Protein AF-A0A970M5T3-F1 (afdb_monomer_lite)

Radius of gyration: 13.05 Å; chains: 1; bounding box: 29×38×26 Å

Structure (mmCIF, N/CA/C/O backbone):
data_AF-A0A970M5T3-F1
#
_entry.id   AF-A0A970M5T3-F1
#
loop_
_atom_site.group_PDB
_atom_site.id
_atom_site.type_symbol
_atom_site.label_atom_id
_atom_site.label_alt_id
_atom_site.label_comp_id
_atom_site.label_asym_id
_atom_site.label_entity_id
_atom_site.label_seq_id
_atom_site.pdbx_PDB_ins_code
_atom_site.Cartn_x
_atom_site.Cartn_y
_atom_site.Cartn_z
_atom_site.occupancy
_atom_site.B_iso_or_equiv
_atom_site.auth_seq_id
_atom_site.auth_comp_id
_atom_site.auth_asym_id
_atom_site.auth_atom_id
_atom_site.pdbx_PDB_model_num
ATOM 1 N N . MET A 1 1 ? 3.762 -29.144 6.634 1.00 50.75 1 MET A N 1
ATOM 2 C CA . MET A 1 1 ? 5.107 -28.550 6.491 1.00 50.75 1 MET A CA 1
ATOM 3 C C . MET A 1 1 ? 5.266 -28.188 5.029 1.00 50.75 1 MET A C 1
ATOM 5 O O . MET A 1 1 ? 5.793 -28.980 4.262 1.00 50.75 1 MET A O 1
ATOM 9 N N . SER A 1 2 ? 4.704 -27.053 4.641 1.00 44.88 2 SER A N 1
ATOM 10 C CA . SER A 1 2 ? 4.741 -26.547 3.275 1.00 44.88 2 SER A CA 1
ATOM 11 C C . SER A 1 2 ? 4.759 -25.041 3.424 1.00 44.88 2 SER A C 1
ATOM 13 O O . SER A 1 2 ? 3.738 -24.476 3.774 1.00 44.88 2 SER A O 1
ATOM 15 N N . ASP A 1 3 ? 5.946 -24.457 3.366 1.00 46.25 3 ASP A N 1
ATOM 16 C CA . ASP A 1 3 ? 6.176 -23.317 2.492 1.00 46.25 3 ASP A CA 1
ATOM 17 C C . ASP A 1 3 ? 7.687 -23.142 2.364 1.00 46.25 3 ASP A C 1
ATOM 19 O O . ASP A 1 3 ? 8.424 -23.006 3.343 1.00 46.25 3 ASP A O 1
ATOM 23 N N . THR A 1 4 ? 8.161 -23.337 1.144 1.00 40.00 4 THR A N 1
ATOM 24 C CA . THR A 1 4 ? 9.571 -23.243 0.791 1.00 40.00 4 THR A CA 1
ATOM 25 C C . THR A 1 4 ? 9.945 -21.761 0.786 1.00 40.00 4 THR A C 1
ATOM 27 O O . THR A 1 4 ? 9.214 -20.976 0.191 1.00 40.00 4 THR A O 1
ATOM 30 N N . PRO A 1 5 ? 11.077 -21.344 1.380 1.00 52.59 5 PRO A N 1
ATOM 31 C CA . PRO A 1 5 ? 11.541 -19.971 1.252 1.00 52.59 5 PRO A CA 1
ATOM 32 C C . PRO A 1 5 ? 11.935 -19.707 -0.208 1.00 52.59 5 PRO A C 1
ATOM 34 O O . PRO A 1 5 ? 12.973 -20.171 -0.684 1.00 52.59 5 PRO A O 1
ATOM 37 N N . THR A 1 6 ? 11.067 -18.994 -0.925 1.00 42.22 6 THR A N 1
ATOM 38 C CA . THR A 1 6 ? 11.290 -18.497 -2.285 1.00 42.22 6 THR A CA 1
ATOM 39 C C . THR A 1 6 ? 12.498 -17.562 -2.285 1.00 42.22 6 THR A C 1
ATOM 41 O O . THR A 1 6 ? 12.499 -16.517 -1.638 1.00 42.22 6 THR A O 1
ATOM 44 N N . ALA A 1 7 ? 13.561 -17.967 -2.980 1.00 44.53 7 ALA A N 1
ATOM 45 C CA . ALA A 1 7 ? 14.743 -17.141 -3.195 1.00 44.53 7 ALA A CA 1
ATOM 46 C C . ALA A 1 7 ? 14.388 -15.893 -4.034 1.00 44.53 7 ALA A C 1
ATOM 48 O O . ALA A 1 7 ? 13.583 -16.001 -4.964 1.00 44.53 7 ALA A O 1
ATOM 49 N N . PRO A 1 8 ? 14.995 -14.722 -3.760 1.00 48.66 8 PRO A N 1
ATOM 50 C CA . PRO A 1 8 ? 14.695 -13.499 -4.494 1.00 48.66 8 PRO A CA 1
ATOM 51 C C . PRO A 1 8 ? 15.231 -13.610 -5.927 1.00 48.66 8 PRO A C 1
ATOM 53 O O . PRO A 1 8 ? 16.436 -13.736 -6.156 1.00 48.66 8 PRO A O 1
ATOM 56 N N . THR A 1 9 ? 14.317 -13.596 -6.896 1.00 47.31 9 THR A N 1
ATOM 57 C CA . THR A 1 9 ? 14.629 -13.602 -8.331 1.00 47.31 9 THR A CA 1
ATOM 58 C C . THR A 1 9 ? 14.854 -12.157 -8.800 1.00 47.31 9 THR A C 1
ATOM 60 O O . THR A 1 9 ? 14.083 -11.279 -8.419 1.00 47.31 9 THR A O 1
ATOM 63 N N . PRO A 1 10 ? 15.896 -11.865 -9.604 1.00 51.62 10 PRO A N 1
ATOM 64 C CA . PRO A 1 10 ? 16.188 -10.509 -10.069 1.00 51.62 10 PRO A CA 1
ATOM 65 C C . PRO A 1 10 ? 15.085 -9.966 -10.994 1.00 51.62 10 PRO A C 1
ATOM 67 O O . PRO A 1 10 ? 14.718 -10.604 -11.978 1.00 51.62 10 PRO A O 1
ATOM 70 N N . PHE A 1 11 ? 14.619 -8.749 -10.695 1.00 56.53 11 PHE A N 1
ATOM 71 C CA . PHE A 1 11 ? 13.488 -7.996 -11.273 1.00 56.53 11 PHE A CA 1
ATOM 72 C C . PHE A 1 11 ? 13.532 -7.687 -12.793 1.00 56.53 11 PHE A C 1
ATOM 74 O O . PHE A 1 11 ? 12.801 -6.826 -13.274 1.00 56.53 11 PHE A O 1
ATOM 81 N N . ALA A 1 12 ? 14.375 -8.357 -13.586 1.00 52.66 12 ALA A N 1
ATOM 82 C CA . ALA A 1 12 ? 14.596 -8.040 -15.003 1.00 52.66 12 ALA A CA 1
ATOM 83 C C . ALA A 1 12 ? 13.505 -8.567 -15.965 1.00 52.66 12 ALA A C 1
ATOM 85 O O . ALA A 1 12 ? 13.468 -8.163 -17.125 1.00 52.66 12 ALA A O 1
ATOM 86 N N . ALA A 1 13 ? 12.613 -9.442 -15.496 1.00 53.06 13 ALA A N 1
ATOM 87 C CA . ALA A 1 13 ? 11.450 -9.942 -16.231 1.00 53.06 13 ALA A CA 1
ATOM 88 C C . ALA A 1 13 ? 10.262 -10.000 -15.263 1.00 53.06 13 ALA A C 1
ATOM 90 O O . ALA A 1 13 ? 9.892 -11.073 -14.805 1.00 53.06 13 ALA A O 1
ATOM 91 N N . ALA A 1 14 ? 9.766 -8.839 -14.827 1.00 54.84 14 ALA A N 1
ATOM 92 C CA . ALA A 1 14 ? 8.776 -8.751 -13.758 1.00 54.84 14 ALA A CA 1
ATOM 93 C C . ALA A 1 14 ? 7.436 -9.382 -14.177 1.00 54.84 14 ALA A C 1
ATOM 95 O O . ALA A 1 14 ? 6.548 -8.718 -14.709 1.00 54.84 14 ALA A O 1
ATOM 96 N N . ASP A 1 15 ? 7.305 -10.684 -13.937 1.00 69.62 15 ASP A N 1
ATOM 97 C CA . ASP A 1 15 ? 6.041 -11.395 -14.020 1.00 69.62 15 ASP A CA 1
ATOM 98 C C . ASP A 1 15 ? 5.050 -10.782 -13.023 1.00 69.62 15 ASP A C 1
ATOM 100 O O . ASP A 1 15 ? 5.423 -10.346 -11.927 1.00 69.62 15 ASP A O 1
ATOM 104 N N . ARG A 1 16 ? 3.767 -10.752 -13.399 1.00 70.88 16 ARG A N 1
ATOM 105 C CA . ARG A 1 16 ? 2.679 -10.167 -12.593 1.00 70.88 16 ARG A CA 1
ATOM 106 C C . ARG A 1 16 ? 2.644 -10.709 -11.160 1.00 70.88 16 ARG A C 1
ATOM 108 O O . ARG A 1 16 ? 2.211 -10.001 -10.259 1.00 70.88 16 ARG A O 1
ATOM 115 N N . GLU A 1 17 ? 3.089 -11.943 -10.947 1.00 75.19 17 GLU A N 1
ATOM 116 C CA . GLU A 1 17 ? 3.177 -12.566 -9.622 1.00 75.19 17 GLU A CA 1
ATOM 117 C C . GLU A 1 17 ? 4.259 -11.922 -8.741 1.00 75.19 17 GLU A C 1
ATOM 119 O O . GLU A 1 17 ? 4.009 -11.676 -7.565 1.00 75.19 17 GLU A O 1
ATOM 124 N N . THR A 1 18 ? 5.416 -11.564 -9.306 1.00 74.75 18 THR A N 1
ATOM 125 C CA . THR A 1 18 ? 6.517 -10.888 -8.591 1.00 74.75 18 THR A CA 1
ATOM 126 C C . THR A 1 18 ? 6.122 -9.463 -8.200 1.00 74.75 18 THR A C 1
ATOM 128 O O . THR A 1 1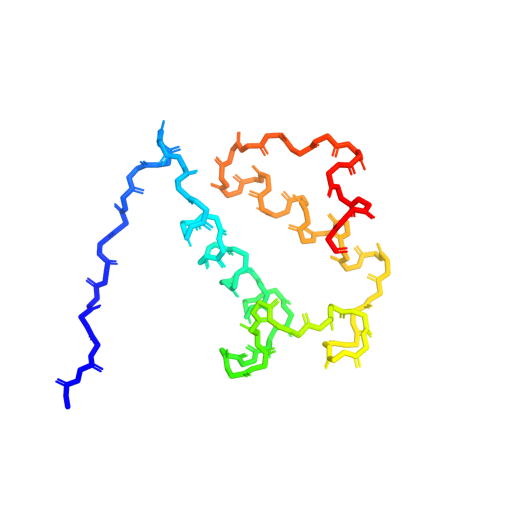8 ? 6.176 -9.109 -7.027 1.00 74.75 18 THR A O 1
ATOM 131 N N . ILE A 1 19 ? 5.627 -8.707 -9.191 1.00 77.19 19 ILE A N 1
ATOM 132 C CA . ILE A 1 19 ? 4.480 -7.792 -9.080 1.00 77.19 19 ILE A CA 1
ATOM 133 C C . ILE A 1 19 ? 3.769 -7.750 -7.721 1.00 77.19 19 ILE A C 1
ATOM 135 O O . ILE A 1 19 ? 4.032 -6.972 -6.804 1.00 77.19 19 ILE A O 1
ATOM 139 N N . LEU A 1 20 ? 2.820 -8.673 -7.647 1.00 79.50 20 LEU A N 1
ATOM 140 C CA . LEU A 1 20 ? 1.867 -8.832 -6.572 1.00 79.50 20 LEU A CA 1
ATOM 141 C C . LEU A 1 20 ? 2.521 -9.189 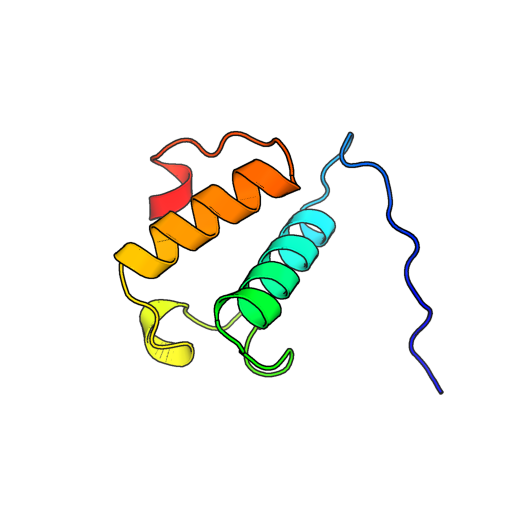-5.233 1.00 79.50 20 LEU A C 1
ATOM 143 O O . LEU A 1 20 ? 2.004 -8.794 -4.192 1.00 79.50 20 LEU A O 1
ATOM 147 N N . ALA A 1 21 ? 3.613 -9.956 -5.246 1.00 82.75 21 ALA A N 1
ATOM 148 C CA . ALA A 1 21 ? 4.333 -10.350 -4.038 1.00 82.75 21 ALA A CA 1
ATOM 149 C C . ALA A 1 21 ? 5.023 -9.148 -3.374 1.00 82.75 21 ALA A C 1
ATOM 151 O O . ALA A 1 21 ? 4.946 -8.994 -2.155 1.00 82.75 21 ALA A O 1
ATOM 152 N N . GLU A 1 22 ? 5.631 -8.259 -4.164 1.00 83.00 22 GLU A N 1
ATOM 153 C CA . GLU A 1 22 ? 6.215 -7.014 -3.650 1.00 83.00 22 GLU A CA 1
ATOM 154 C C . GLU A 1 22 ? 5.139 -6.063 -3.119 1.00 83.00 22 GLU A C 1
ATOM 156 O O . GLU A 1 22 ? 5.280 -5.535 -2.017 1.00 83.00 22 GLU A O 1
ATOM 161 N N . VAL A 1 23 ? 4.028 -5.896 -3.850 1.00 82.69 23 VAL A N 1
ATOM 162 C CA . VAL A 1 23 ? 2.874 -5.105 -3.380 1.00 82.69 23 VAL A CA 1
ATOM 163 C C . VAL A 1 23 ? 2.358 -5.642 -2.045 1.00 82.69 23 VAL A C 1
ATOM 165 O O . VAL A 1 23 ? 2.159 -4.869 -1.110 1.00 82.69 23 VAL A O 1
ATOM 168 N N . GLN A 1 24 ? 2.198 -6.964 -1.928 1.00 85.38 24 GLN A N 1
ATOM 169 C CA . GLN A 1 24 ? 1.777 -7.607 -0.683 1.00 85.38 24 GLN A CA 1
ATOM 170 C C . GLN A 1 24 ? 2.745 -7.328 0.462 1.00 85.38 24 GLN A C 1
ATOM 172 O O . GLN A 1 24 ? 2.313 -6.930 1.542 1.00 85.38 24 GLN A O 1
ATOM 177 N N . GLN A 1 25 ? 4.051 -7.477 0.233 1.00 86.00 25 GLN A N 1
ATOM 178 C CA . GLN A 1 25 ? 5.043 -7.180 1.262 1.00 86.00 25 GLN A CA 1
ATOM 179 C C . GLN A 1 25 ? 4.998 -5.727 1.725 1.00 86.00 25 GLN A C 1
ATOM 181 O O . GLN A 1 25 ? 5.112 -5.477 2.924 1.00 86.00 25 GLN A O 1
ATOM 186 N N . ILE A 1 26 ? 4.847 -4.777 0.803 1.00 86.19 26 ILE A N 1
ATOM 187 C CA . ILE A 1 26 ? 4.724 -3.357 1.142 1.00 86.19 26 ILE A CA 1
ATOM 188 C C . ILE A 1 26 ? 3.466 -3.135 1.978 1.00 86.19 26 ILE A C 1
ATOM 190 O O . ILE A 1 26 ? 3.537 -2.498 3.022 1.00 86.19 26 ILE A O 1
ATOM 194 N N . LEU A 1 27 ? 2.335 -3.713 1.576 1.00 85.31 27 LEU A N 1
ATOM 195 C CA . LEU A 1 27 ? 1.082 -3.619 2.321 1.00 85.31 27 LEU A CA 1
ATOM 196 C C . LEU A 1 27 ? 1.214 -4.159 3.755 1.00 85.31 27 LEU A C 1
ATOM 198 O O . LEU A 1 27 ? 0.808 -3.507 4.713 1.00 85.31 27 LEU A O 1
ATOM 202 N N . ILE A 1 28 ? 1.876 -5.300 3.926 1.00 87.19 28 ILE A N 1
ATOM 203 C CA . ILE A 1 28 ? 2.113 -5.915 5.238 1.00 87.19 28 ILE A CA 1
ATOM 204 C C . ILE A 1 28 ? 3.090 -5.091 6.085 1.00 87.19 28 ILE A C 1
ATOM 206 O O . ILE A 1 28 ? 2.872 -4.903 7.277 1.00 87.19 28 ILE A O 1
ATOM 210 N N . GLN A 1 29 ? 4.185 -4.599 5.501 1.00 86.75 29 GLN A N 1
ATOM 211 C CA . GLN A 1 29 ? 5.238 -3.912 6.257 1.00 86.75 29 GLN A CA 1
ATOM 212 C C . GLN A 1 29 ? 4.909 -2.446 6.547 1.00 86.75 29 GLN A C 1
ATOM 214 O O . GLN A 1 29 ? 5.139 -1.983 7.664 1.00 86.75 29 GLN A O 1
ATOM 219 N N . THR A 1 30 ? 4.380 -1.726 5.560 1.00 84.56 30 THR A N 1
ATOM 220 C CA . THR A 1 30 ? 4.077 -0.294 5.651 1.00 84.56 30 THR A CA 1
ATOM 221 C C . THR A 1 30 ? 2.768 -0.058 6.394 1.00 84.56 30 THR A C 1
ATOM 223 O O . THR A 1 30 ? 2.722 0.788 7.283 1.00 84.56 30 THR A O 1
ATOM 226 N N . PHE A 1 31 ? 1.733 -0.851 6.098 1.00 84.12 31 PHE A N 1
ATOM 227 C CA . PHE A 1 31 ? 0.395 -0.682 6.679 1.00 84.12 31 PHE A CA 1
ATOM 228 C C . PHE A 1 31 ? 0.084 -1.682 7.802 1.00 84.12 31 PHE A C 1
ATOM 230 O O . PHE A 1 31 ? -1.010 -1.656 8.357 1.00 84.12 31 PHE A O 1
ATOM 237 N N . GLN A 1 32 ? 1.043 -2.541 8.179 1.00 86.12 32 GLN A N 1
ATOM 238 C CA . GLN A 1 32 ? 0.899 -3.527 9.268 1.00 86.12 32 GLN A CA 1
ATOM 239 C C . GLN A 1 32 ? -0.302 -4.466 9.079 1.00 86.12 32 GLN A C 1
ATOM 241 O O . GLN A 1 32 ? -0.914 -4.925 10.044 1.00 86.12 32 GLN A O 1
ATOM 246 N N . LEU A 1 33 ? -0.620 -4.758 7.820 1.00 85.81 33 LEU A N 1
ATOM 247 C CA . LEU A 1 33 ? -1.702 -5.652 7.433 1.00 85.81 33 LEU A CA 1
ATOM 248 C C . LEU A 1 33 ? -1.262 -7.116 7.519 1.00 85.81 33 LEU A C 1
ATOM 250 O O . LEU A 1 33 ? -0.077 -7.436 7.426 1.00 85.81 33 LEU A O 1
ATOM 254 N N . SER A 1 34 ? -2.220 -8.028 7.668 1.00 84.50 34 SER A N 1
ATOM 255 C CA . SER A 1 34 ? -1.936 -9.465 7.635 1.00 84.50 34 SER A CA 1
ATOM 256 C C . SER A 1 34 ? -1.913 -9.973 6.195 1.00 84.50 34 SER A C 1
ATOM 258 O O . SER A 1 34 ? -2.713 -9.527 5.380 1.00 84.50 34 SER A O 1
ATOM 260 N N . GLU A 1 35 ? -1.109 -10.995 5.883 1.00 81.38 35 GLU A N 1
ATOM 261 C CA . GLU A 1 35 ? -1.172 -11.683 4.573 1.00 81.38 35 GLU A CA 1
ATOM 262 C C . GLU A 1 35 ? -2.593 -12.141 4.208 1.00 81.38 35 GLU A C 1
ATOM 264 O O . GLU A 1 35 ? -2.979 -12.113 3.046 1.00 81.38 35 GLU A O 1
ATOM 269 N N . ALA A 1 36 ? -3.397 -12.525 5.206 1.00 82.06 36 ALA A N 1
ATOM 270 C CA . ALA A 1 36 ? -4.789 -12.925 5.002 1.00 82.06 36 ALA A CA 1
ATOM 271 C C . ALA A 1 36 ? -5.708 -11.767 4.566 1.00 82.06 36 ALA A C 1
ATOM 273 O O . ALA A 1 36 ? -6.733 -12.013 3.929 1.00 82.06 36 ALA A O 1
ATOM 274 N N . ASP A 1 37 ? -5.351 -10.530 4.912 1.00 82.31 37 ASP A N 1
ATOM 275 C CA . ASP A 1 37 ? -6.103 -9.327 4.553 1.00 82.31 37 ASP A CA 1
ATOM 276 C C . ASP A 1 37 ? -5.645 -8.782 3.193 1.00 82.31 37 ASP A C 1
ATOM 278 O O . ASP A 1 37 ? -6.442 -8.214 2.446 1.00 82.31 37 ASP A O 1
ATOM 282 N N . VAL A 1 38 ? -4.382 -9.013 2.825 1.00 82.56 38 VAL A N 1
ATOM 283 C CA . VAL A 1 38 ? -3.793 -8.542 1.570 1.00 82.56 38 VAL A CA 1
ATOM 284 C C . VAL A 1 38 ? -3.977 -9.566 0.447 1.00 82.56 38 VAL A C 1
ATOM 286 O O . VAL A 1 38 ? -3.036 -10.216 -0.002 1.00 82.56 38 VAL A O 1
ATOM 289 N N . ALA A 1 39 ? -5.212 -9.699 -0.037 1.00 79.56 39 ALA A N 1
ATOM 290 C CA . ALA A 1 39 ? -5.534 -10.542 -1.189 1.00 79.56 39 ALA A CA 1
ATOM 291 C C . ALA A 1 39 ? -5.782 -9.703 -2.460 1.00 79.56 39 ALA A C 1
ATOM 293 O O . ALA A 1 39 ? -6.339 -8.613 -2.371 1.00 79.56 39 ALA A O 1
ATOM 294 N N . PRO A 1 40 ? -5.474 -10.215 -3.669 1.00 71.69 40 PRO A N 1
ATOM 295 C CA . PRO A 1 40 ? -5.770 -9.517 -4.930 1.00 71.69 40 PRO A CA 1
ATOM 296 C C . PRO A 1 40 ? -7.266 -9.264 -5.170 1.00 71.69 40 PRO A C 1
ATOM 298 O O . PRO A 1 40 ? -7.632 -8.495 -6.052 1.00 71.69 40 PRO A O 1
ATOM 301 N N . GLU A 1 41 ? -8.128 -9.949 -4.423 1.00 78.69 41 GLU A N 1
ATOM 302 C CA . GLU A 1 41 ? -9.584 -9.806 -4.471 1.00 78.69 41 GLU A CA 1
ATOM 303 C C . GLU A 1 41 ? -10.094 -8.690 -3.546 1.00 78.69 41 GLU A C 1
ATOM 305 O O . GLU A 1 41 ? -11.265 -8.317 -3.617 1.00 78.69 41 GLU A O 1
ATOM 310 N N . LYS A 1 42 ? -9.233 -8.184 -2.655 1.00 81.44 42 LYS A N 1
ATOM 311 C CA . LYS A 1 42 ? -9.563 -7.193 -1.634 1.00 81.44 42 LYS A CA 1
ATOM 312 C C . LYS A 1 42 ? -9.381 -5.788 -2.178 1.00 81.44 42 LYS A C 1
ATOM 314 O O . LYS A 1 42 ? -8.405 -5.489 -2.861 1.00 81.44 42 LYS A O 1
ATOM 319 N N . ASN A 1 43 ? -10.327 -4.916 -1.860 1.00 82.19 43 ASN A N 1
ATOM 320 C CA . ASN A 1 43 ? -10.264 -3.525 -2.266 1.00 82.19 43 ASN A CA 1
ATOM 321 C C . ASN A 1 43 ? -9.451 -2.708 -1.253 1.00 82.19 43 ASN A C 1
ATOM 323 O O . ASN A 1 43 ? -9.756 -2.707 -0.060 1.00 82.19 43 ASN A O 1
ATOM 327 N N . LEU A 1 44 ? -8.454 -1.969 -1.743 1.00 82.81 44 LEU A N 1
ATOM 328 C CA . LEU A 1 44 ? -7.571 -1.146 -0.913 1.00 82.81 44 LEU A CA 1
ATOM 329 C C . LEU A 1 44 ? -8.350 -0.129 -0.058 1.00 82.81 44 LEU A C 1
ATOM 331 O O . LEU A 1 44 ? -8.047 0.051 1.114 1.00 82.81 44 LEU A O 1
ATOM 335 N N . TYR A 1 45 ? -9.400 0.475 -0.610 1.00 82.94 45 TYR A N 1
ATOM 336 C CA . TYR A 1 45 ? -10.167 1.517 0.071 1.00 82.94 45 TYR A CA 1
ATOM 337 C C . TYR A 1 45 ? -11.208 0.959 1.043 1.00 82.94 45 TYR A C 1
ATOM 339 O O . TYR A 1 45 ? -11.385 1.494 2.130 1.00 82.94 45 TYR A O 1
ATOM 347 N N . THR A 1 46 ? -11.940 -0.091 0.659 1.00 83.75 46 THR A N 1
ATOM 348 C CA . THR A 1 46 ? -13.072 -0.579 1.468 1.00 83.75 46 THR A CA 1
ATOM 349 C C . THR A 1 46 ? -12.735 -1.748 2.381 1.00 83.75 46 THR A C 1
ATOM 351 O O . THR A 1 4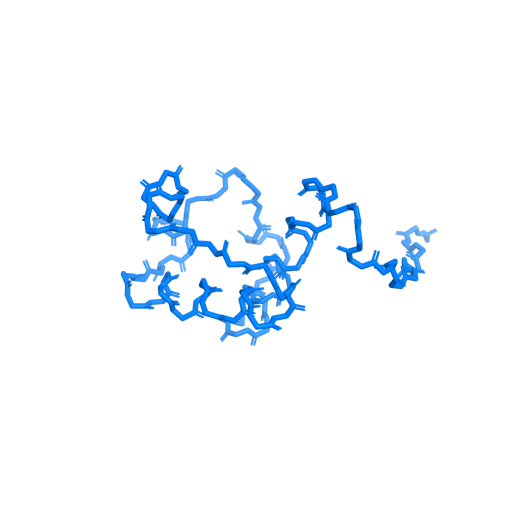6 ? -13.370 -1.881 3.423 1.00 83.75 46 THR A O 1
ATOM 354 N N . ASP A 1 47 ? -11.802 -2.622 1.996 1.00 85.75 47 ASP A N 1
ATOM 355 C CA . ASP A 1 47 ? -11.403 -3.762 2.830 1.00 85.75 47 ASP A CA 1
ATOM 356 C C . ASP A 1 47 ? -10.196 -3.436 3.713 1.00 85.75 47 ASP A C 1
ATOM 358 O O . ASP A 1 47 ? -10.148 -3.889 4.854 1.00 85.75 47 ASP A O 1
ATOM 362 N N . LEU A 1 48 ? -9.228 -2.683 3.181 1.00 85.25 48 LEU A N 1
ATOM 363 C CA . LEU A 1 48 ? -7.995 -2.333 3.895 1.00 85.25 48 LEU A CA 1
ATOM 364 C C . LEU A 1 48 ? -8.047 -0.947 4.558 1.00 85.25 48 LEU A C 1
ATOM 366 O O . LEU A 1 48 ? -7.085 -0.573 5.219 1.00 85.25 48 LEU A O 1
ATOM 370 N N . ASP A 1 49 ? -9.162 -0.221 4.404 1.00 86.44 49 ASP A N 1
ATOM 371 C CA . ASP A 1 49 ? -9.393 1.126 4.958 1.00 86.44 49 ASP A CA 1
ATOM 372 C C . ASP A 1 49 ? -8.282 2.131 4.595 1.00 86.44 49 ASP A C 1
ATOM 374 O O . ASP A 1 49 ? -7.964 3.033 5.367 1.00 86.44 49 ASP A O 1
ATOM 378 N N . LEU A 1 50 ? -7.669 1.955 3.417 1.00 86.94 50 LEU A N 1
ATOM 379 C CA . LEU A 1 50 ? -6.626 2.844 2.914 1.00 86.94 50 LEU A CA 1
ATOM 380 C C . LEU A 1 50 ? -7.247 4.071 2.263 1.00 86.94 50 LEU A C 1
ATOM 382 O O . LEU A 1 50 ? -8.260 3.982 1.565 1.00 86.94 50 LEU A O 1
ATOM 386 N N . ASP A 1 51 ? -6.611 5.222 2.441 1.00 87.88 51 ASP A N 1
ATOM 387 C CA . ASP A 1 51 ? -7.036 6.457 1.802 1.00 87.88 51 ASP A CA 1
ATOM 388 C C . ASP A 1 51 ? -6.263 6.752 0.497 1.00 87.88 51 ASP A C 1
ATOM 390 O O . ASP A 1 51 ? -5.446 5.977 -0.009 1.00 87.88 51 ASP A O 1
ATOM 394 N N . SER A 1 52 ? -6.569 7.888 -0.134 1.00 84.50 52 SER A N 1
ATOM 395 C CA . SER A 1 52 ? -5.885 8.303 -1.364 1.00 84.50 52 SER A CA 1
ATOM 396 C C . SER A 1 52 ? -4.416 8.696 -1.160 1.00 84.50 52 SER A C 1
ATOM 398 O O . SER A 1 52 ? -3.674 8.722 -2.138 1.00 84.50 52 SER A O 1
ATOM 400 N N . LEU A 1 53 ? -4.006 9.054 0.061 1.00 86.69 53 LEU A N 1
ATOM 401 C CA . LEU A 1 53 ? -2.610 9.349 0.396 1.00 86.69 53 LEU A CA 1
ATOM 402 C C . LEU A 1 53 ? -1.828 8.042 0.528 1.00 86.69 53 LEU A C 1
ATOM 404 O O . LEU A 1 53 ? -0.759 7.917 -0.066 1.00 86.69 53 LEU A O 1
ATOM 408 N N . ASP A 1 54 ? -2.424 7.048 1.182 1.00 86.12 54 ASP A N 1
ATOM 409 C CA . ASP A 1 54 ? -1.859 5.711 1.342 1.00 86.12 54 ASP A CA 1
ATOM 410 C C . ASP A 1 54 ? -1.560 5.056 -0.013 1.00 86.12 54 ASP A C 1
ATOM 412 O O . ASP A 1 54 ? -0.489 4.485 -0.219 1.00 86.12 54 ASP A O 1
ATOM 416 N N . ALA A 1 55 ? -2.465 5.191 -0.989 1.00 81.88 55 ALA A N 1
ATOM 417 C CA . ALA A 1 55 ? -2.252 4.682 -2.346 1.00 81.88 55 ALA A CA 1
ATOM 418 C C . ALA A 1 55 ? -1.041 5.331 -3.052 1.00 81.88 55 ALA A C 1
ATOM 420 O O . ALA A 1 55 ? -0.321 4.661 -3.798 1.00 81.88 55 ALA A O 1
ATOM 421 N N . ILE A 1 56 ? -0.793 6.624 -2.811 1.00 84.38 56 ILE A N 1
ATOM 422 C CA . ILE A 1 56 ? 0.358 7.346 -3.373 1.00 84.38 56 ILE A CA 1
ATOM 423 C C . ILE A 1 56 ? 1.658 6.867 -2.718 1.00 84.38 56 ILE A C 1
ATOM 425 O O . ILE A 1 56 ? 2.631 6.609 -3.432 1.00 84.38 56 ILE A O 1
ATOM 429 N N . ASP A 1 57 ? 1.668 6.701 -1.395 1.00 85.19 57 ASP A N 1
ATOM 430 C CA . ASP A 1 57 ? 2.831 6.184 -0.666 1.00 85.19 57 ASP A CA 1
ATOM 431 C C . ASP A 1 57 ? 3.146 4.740 -1.078 1.00 85.19 57 ASP A C 1
ATOM 433 O O . ASP A 1 57 ? 4.303 4.400 -1.336 1.00 85.19 57 ASP A O 1
ATOM 437 N N . MET A 1 58 ? 2.122 3.903 -1.258 1.00 84.44 58 MET A N 1
ATOM 438 C CA . MET A 1 58 ? 2.279 2.528 -1.732 1.00 84.44 58 MET A CA 1
ATOM 439 C C . MET A 1 58 ? 2.881 2.475 -3.144 1.00 84.44 58 MET A C 1
ATOM 441 O O . MET A 1 58 ? 3.792 1.688 -3.403 1.00 84.44 58 MET A O 1
ATOM 445 N N . ALA A 1 59 ? 2.423 3.344 -4.050 1.00 80.88 59 ALA A N 1
ATOM 446 C CA . ALA A 1 59 ? 2.967 3.459 -5.401 1.00 80.88 59 ALA A CA 1
ATOM 447 C C . ALA A 1 59 ? 4.427 3.941 -5.407 1.00 80.88 59 ALA A C 1
ATOM 449 O O . ALA A 1 59 ? 5.246 3.440 -6.185 1.00 80.88 59 ALA A O 1
ATOM 450 N N . ALA A 1 60 ? 4.768 4.893 -4.535 1.00 84.81 60 ALA A N 1
ATOM 451 C CA . ALA A 1 60 ? 6.131 5.387 -4.377 1.00 84.81 60 ALA A CA 1
ATOM 452 C C . ALA A 1 60 ? 7.070 4.292 -3.846 1.00 84.81 60 ALA A C 1
ATOM 454 O O . ALA A 1 60 ? 8.148 4.082 -4.406 1.00 84.81 60 ALA A O 1
ATOM 455 N N . GLU A 1 61 ? 6.638 3.548 -2.826 1.00 85.19 61 GLU A N 1
ATOM 456 C CA . GLU A 1 61 ? 7.398 2.446 -2.231 1.00 85.19 61 GLU A CA 1
ATOM 457 C C . GLU A 1 61 ? 7.592 1.299 -3.234 1.00 85.19 61 GLU A C 1
ATOM 459 O O . GLU A 1 61 ? 8.699 0.779 -3.395 1.00 85.19 61 GLU A O 1
ATOM 464 N N . LEU A 1 62 ? 6.543 0.953 -3.987 1.00 80.62 62 LEU A N 1
ATOM 465 C CA . LEU A 1 62 ? 6.593 -0.079 -5.019 1.00 80.62 62 LEU A CA 1
ATOM 466 C C . LEU A 1 62 ? 7.534 0.314 -6.156 1.00 80.62 62 LEU A C 1
ATOM 468 O O . LEU A 1 62 ? 8.341 -0.506 -6.596 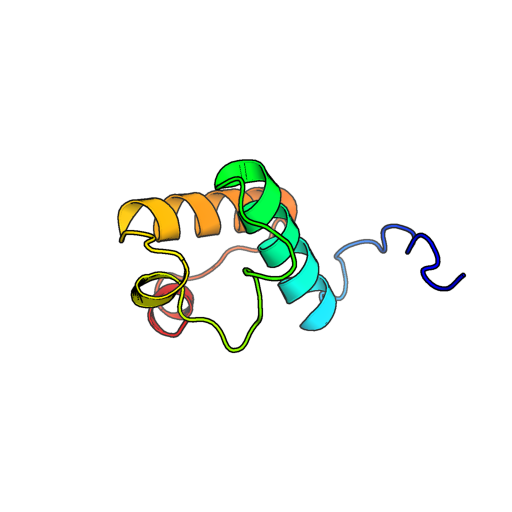1.00 80.62 62 LEU A O 1
ATOM 472 N N . SER A 1 63 ? 7.481 1.570 -6.604 1.00 80.94 63 SER A N 1
ATOM 473 C CA . SER A 1 63 ? 8.401 2.098 -7.614 1.00 80.94 63 SER A CA 1
ATOM 474 C C . SER A 1 63 ? 9.847 2.091 -7.122 1.00 80.94 63 SER A C 1
ATOM 476 O O . SER A 1 63 ? 10.751 1.744 -7.880 1.00 80.94 63 SER A O 1
ATOM 478 N N . ASN A 1 64 ? 10.076 2.406 -5.845 1.00 83.31 64 ASN A N 1
ATOM 479 C CA . ASN A 1 64 ? 11.404 2.390 -5.241 1.00 83.31 64 ASN A CA 1
ATOM 480 C C . ASN A 1 64 ? 11.969 0.961 -5.128 1.00 83.31 64 ASN A C 1
ATOM 482 O O . ASN A 1 64 ? 13.130 0.732 -5.464 1.00 83.31 64 ASN A O 1
ATOM 486 N N . ARG A 1 65 ? 11.148 -0.017 -4.717 1.00 78.38 65 ARG A N 1
ATOM 487 C CA . ARG A 1 65 ? 11.565 -1.424 -4.573 1.00 78.38 65 ARG A CA 1
ATOM 488 C C . ARG A 1 65 ? 11.773 -2.133 -5.903 1.00 78.38 65 ARG A C 1
ATOM 490 O O . ARG A 1 65 ? 12.790 -2.791 -6.103 1.00 78.38 65 ARG A O 1
ATOM 497 N N . THR A 1 66 ? 10.815 -1.996 -6.815 1.00 75.56 66 THR A N 1
ATOM 498 C CA . THR A 1 66 ? 10.852 -2.674 -8.120 1.00 75.56 66 THR A CA 1
ATOM 499 C C . THR A 1 66 ? 11.700 -1.921 -9.145 1.00 75.56 66 THR A C 1
ATOM 501 O O . THR A 1 66 ? 12.047 -2.472 -10.187 1.00 75.56 66 THR A O 1
ATOM 504 N N . GLN A 1 67 ? 12.036 -0.657 -8.868 1.00 73.19 67 GLN A N 1
ATOM 505 C CA . GLN A 1 67 ? 12.665 0.276 -9.803 1.00 73.19 67 GLN A CA 1
ATOM 506 C C . GLN A 1 67 ? 11.848 0.506 -11.096 1.00 73.19 67 GLN A C 1
ATOM 508 O O . GLN A 1 67 ? 12.378 1.023 -12.087 1.00 73.19 67 GLN A O 1
ATOM 513 N N . ILE A 1 68 ? 10.563 0.123 -11.088 1.00 70.94 68 ILE A N 1
ATOM 514 C CA . ILE A 1 68 ? 9.600 0.304 -12.177 1.00 70.94 68 ILE A CA 1
ATOM 515 C C . ILE A 1 68 ? 8.918 1.656 -11.986 1.00 70.94 68 ILE A C 1
ATOM 517 O O . ILE A 1 68 ? 8.467 1.995 -10.893 1.00 70.94 68 ILE A O 1
ATOM 521 N N . LYS A 1 69 ? 8.833 2.451 -13.052 1.00 63.06 69 LYS A N 1
ATOM 522 C CA . LYS A 1 69 ? 8.051 3.689 -13.041 1.00 63.06 69 LYS A CA 1
ATOM 523 C C . LYS A 1 69 ? 6.601 3.358 -13.367 1.00 63.06 69 LYS A C 1
ATOM 525 O O . LYS A 1 69 ? 6.336 2.875 -14.463 1.00 63.06 69 LYS A O 1
ATOM 530 N N . PHE A 1 70 ? 5.697 3.641 -12.436 1.00 64.75 70 PHE A N 1
ATOM 531 C CA . PHE A 1 70 ? 4.260 3.618 -12.694 1.00 64.75 70 PHE A CA 1
ATOM 532 C C . PHE A 1 70 ? 3.849 4.967 -13.290 1.00 64.75 70 PHE A C 1
ATOM 534 O O . PHE A 1 70 ? 4.193 6.020 -12.744 1.00 64.75 70 PHE A O 1
ATOM 541 N N . GLU A 1 71 ? 3.158 4.950 -14.429 1.00 57.78 71 GLU A N 1
ATOM 542 C CA . GLU A 1 71 ? 2.555 6.156 -14.999 1.00 57.78 71 GLU A CA 1
ATOM 543 C C . GLU A 1 71 ? 1.243 6.453 -14.248 1.00 57.78 71 GLU A C 1
ATOM 545 O O . GLU A 1 71 ? 0.593 5.561 -13.706 1.00 57.78 71 GLU A O 1
ATOM 550 N N . ASN A 1 72 ? 0.834 7.723 -14.188 1.00 51.78 72 ASN A N 1
ATOM 551 C CA . ASN A 1 72 ? -0.328 8.157 -13.393 1.00 51.78 72 ASN A CA 1
ATOM 552 C C . ASN A 1 72 ? -1.644 7.448 -13.775 1.00 51.78 72 ASN A C 1
ATOM 554 O O . ASN A 1 72 ? -2.543 7.337 -12.942 1.00 51.78 72 ASN A O 1
ATOM 558 N N . ASP A 1 73 ? -1.766 6.989 -15.022 1.00 58.59 73 ASP A N 1
ATOM 559 C CA . ASP A 1 73 ? -2.951 6.276 -15.501 1.00 58.59 73 ASP A CA 1
ATOM 560 C C . ASP A 1 73 ? -3.039 4.836 -14.971 1.00 58.59 73 ASP A C 1
ATOM 562 O O . ASP A 1 73 ? -4.150 4.349 -14.758 1.00 58.59 73 ASP A O 1
ATOM 566 N N . ASP A 1 74 ? -1.909 4.188 -14.665 1.00 62.62 74 ASP A N 1
ATOM 567 C CA . ASP A 1 74 ? -1.890 2.829 -14.104 1.00 62.62 74 ASP A CA 1
ATOM 568 C C . ASP A 1 74 ? -2.423 2.817 -12.664 1.00 62.62 74 ASP A C 1
ATOM 570 O O . ASP A 1 74 ? -3.133 1.898 -12.264 1.00 62.62 74 ASP A O 1
ATOM 574 N N . LEU A 1 75 ? -2.153 3.885 -11.904 1.00 57.34 75 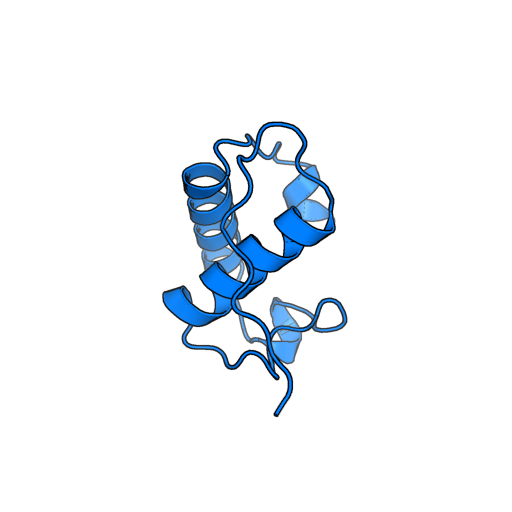LEU A N 1
ATOM 575 C CA . LEU A 1 75 ? -2.600 4.037 -10.514 1.00 57.34 75 LEU A CA 1
ATOM 576 C C . LEU A 1 75 ? -4.107 4.277 -10.379 1.00 57.34 75 LEU A C 1
ATOM 578 O O . LEU A 1 75 ? -4.667 4.090 -9.306 1.00 57.34 75 LEU A O 1
ATOM 582 N N . ARG A 1 76 ? -4.776 4.707 -11.452 1.00 55.91 76 A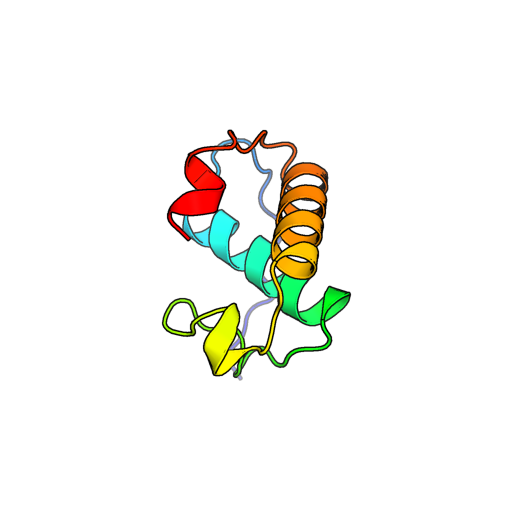RG A N 1
ATOM 583 C CA . ARG A 1 76 ? -6.225 4.959 -11.449 1.00 55.91 76 ARG A CA 1
ATOM 584 C C . ARG A 1 76 ? -7.064 3.712 -11.719 1.00 55.91 76 ARG A C 1
ATOM 586 O O . ARG A 1 76 ? -8.284 3.792 -11.599 1.00 55.91 76 ARG A O 1
ATOM 593 N N . GLN A 1 77 ? -6.444 2.615 -12.155 1.00 53.47 77 GLN A N 1
ATOM 594 C CA . GLN A 1 77 ? -7.140 1.378 -12.530 1.00 53.47 77 GLN A CA 1
ATOM 595 C C . GLN A 1 77 ? -6.975 0.230 -11.526 1.00 53.47 77 GLN A C 1
ATOM 597 O O . GLN A 1 77 ? -7.547 -0.838 -11.753 1.00 53.47 77 GLN A O 1
ATOM 602 N N . ILE A 1 78 ? -6.213 0.441 -10.452 1.00 51.97 78 ILE A N 1
ATOM 603 C CA . ILE A 1 78 ? -6.068 -0.492 -9.324 1.00 51.97 78 ILE A CA 1
ATOM 604 C C . ILE A 1 78 ? -7.115 -0.241 -8.242 1.00 51.97 78 ILE A C 1
ATOM 606 O O . ILE A 1 78 ? -7.484 0.935 -8.024 1.00 51.97 78 ILE A O 1
#

Foldseek 3Di:
DDDDPDDDDQLPPPDVVVVLVQLLVCCCPVVVDDSVQSDPVHDCCPSVVDDPVNLVVSQVSSCVVSVDDDDPVNSVVD

pLDDT: mean 72.97, std 14.51, range [40.0, 87.88]

Sequence (78 aa):
MSDTPTAPTPFAAADRETILAEVQQILIQTFQLSEADVAPEKNLYTDLDLDSLDAIDMAAELSNRTQIKFENDDLRQI

Secondary structure (DSSP, 8-state):
----------GGG--HHHHHHHHHHHHHHHS---TTT--TTS-TTTTS---HHHHHHHHHHHHHHH-PPPPTTGGG--